Protein AF-E0VZG3-F1 (afdb_monomer_lite)

InterPro domains:
  IPR008025 CPI-17 [PF05361] (44-110)
  IPR008025 CPI-17 [PTHR16188] (39-109)
  IPR036658 CPI-17 superfamily [G3DSA:1.10.150.220] (49-112)
  IPR036658 CPI-17 superfamily [SSF81790] (43-110)

Foldseek 3Di:
DDDDDDDDDDDDDDDDDDDDDDDDDDDPDPPDPDDDDDDDDDDDDDPPDDDDDDDDPVVVVVVVVVVVVVVVVVVVVCVVPVPCLPPPPDDPVVLVPDPDPVVSVVVVVVSD

pLDDT: mean 70.69, std 20.62, range [39.22, 98.0]

Structure (mmCIF, N/CA/C/O backbone):
data_AF-E0VZG3-F1
#
_entry.id   AF-E0VZG3-F1
#
loop_
_atom_site.group_PDB
_atom_site.id
_atom_site.type_symbol
_atom_site.label_atom_id
_atom_site.label_alt_id
_atom_site.label_comp_id
_atom_site.label_asym_id
_atom_site.label_entity_id
_atom_site.label_seq_id
_atom_site.pdbx_PDB_ins_code
_atom_site.Cartn_x
_atom_site.Cartn_y
_atom_site.Cartn_z
_atom_site.occupancy
_atom_site.B_iso_or_equiv
_atom_site.auth_seq_id
_atom_site.auth_comp_id
_atom_site.auth_asym_id
_atom_site.auth_atom_id
_atom_site.pdbx_PDB_model_num
ATOM 1 N N . MET A 1 1 ? 12.140 19.891 -26.717 1.00 51.16 1 MET A N 1
ATOM 2 C CA . MET A 1 1 ? 12.494 20.690 -25.526 1.00 51.16 1 MET A CA 1
ATOM 3 C C . MET A 1 1 ? 13.968 20.455 -25.272 1.00 51.16 1 MET A C 1
ATOM 5 O O . MET A 1 1 ? 14.319 19.411 -24.742 1.00 51.16 1 MET A O 1
ATOM 9 N N . GLU A 1 2 ? 14.817 21.350 -25.769 1.00 39.50 2 GLU A N 1
ATOM 10 C CA . GLU A 1 2 ? 16.272 21.232 -25.662 1.00 39.50 2 GLU A CA 1
ATOM 11 C C . GLU A 1 2 ? 16.770 22.245 -24.634 1.00 39.50 2 GLU A C 1
ATOM 13 O O . GLU A 1 2 ? 16.559 23.445 -24.794 1.00 39.50 2 GLU A O 1
ATOM 18 N N . CYS A 1 3 ? 17.390 21.763 -23.558 1.00 45.06 3 CYS A N 1
ATOM 19 C CA . CYS A 1 3 ? 18.033 22.622 -22.571 1.00 45.06 3 CYS A CA 1
ATOM 20 C C . CYS A 1 3 ? 19.522 22.713 -22.905 1.00 45.06 3 CYS A C 1
ATOM 22 O O . CYS A 1 3 ? 20.298 21.813 -22.587 1.00 45.06 3 CYS A O 1
ATOM 24 N N . GLY A 1 4 ? 19.895 23.802 -23.577 1.00 43.19 4 GLY A N 1
ATOM 25 C CA . GLY A 1 4 ? 21.278 24.187 -23.825 1.00 43.19 4 GLY A CA 1
ATOM 26 C C . GLY A 1 4 ? 21.918 24.833 -22.598 1.00 43.19 4 GLY A C 1
ATOM 27 O O . GLY A 1 4 ? 21.295 25.639 -21.911 1.00 43.19 4 GLY A O 1
ATOM 28 N N . VAL A 1 5 ? 23.188 24.507 -22.355 1.00 44.03 5 VAL A N 1
ATOM 29 C CA . VAL A 1 5 ? 24.063 25.272 -21.461 1.00 44.03 5 VAL A CA 1
ATOM 30 C C . VAL A 1 5 ? 25.452 25.319 -22.099 1.00 44.03 5 VAL A C 1
ATOM 32 O O . VAL A 1 5 ? 26.204 24.350 -22.050 1.00 44.03 5 VAL A O 1
ATOM 35 N N . THR A 1 6 ? 25.795 26.444 -22.725 1.00 41.84 6 THR A N 1
ATOM 36 C CA . THR A 1 6 ? 27.150 26.728 -23.217 1.00 41.84 6 THR A CA 1
ATOM 37 C C . THR A 1 6 ? 27.623 28.055 -22.648 1.00 41.84 6 THR A C 1
ATOM 39 O O . THR A 1 6 ? 27.129 29.107 -23.046 1.00 41.84 6 THR A O 1
ATOM 42 N N . ALA A 1 7 ? 28.608 28.010 -21.754 1.00 43.66 7 ALA A N 1
ATOM 43 C CA . ALA A 1 7 ? 29.472 29.147 -21.464 1.00 43.66 7 ALA A CA 1
ATOM 44 C C . ALA A 1 7 ? 30.792 28.654 -20.858 1.00 43.66 7 ALA A C 1
ATOM 46 O O . ALA A 1 7 ? 30.891 28.485 -19.650 1.00 43.66 7 ALA A O 1
ATOM 47 N N . THR A 1 8 ? 31.819 28.456 -21.690 1.00 46.41 8 THR A N 1
ATOM 48 C CA . THR A 1 8 ? 33.198 28.787 -21.298 1.00 46.41 8 THR A CA 1
ATOM 49 C C . THR A 1 8 ? 33.929 29.344 -22.518 1.00 46.41 8 THR A C 1
ATOM 51 O O . THR A 1 8 ? 34.057 28.699 -23.554 1.00 46.41 8 THR A O 1
ATOM 54 N N . SER A 1 9 ? 34.346 30.596 -22.399 1.00 45.03 9 SER A N 1
ATOM 55 C CA . SER A 1 9 ? 35.147 31.358 -23.349 1.00 45.03 9 SER A CA 1
ATOM 56 C C . SER A 1 9 ? 36.580 30.833 -23.407 1.00 45.03 9 SER A C 1
ATOM 58 O O . SER A 1 9 ? 37.242 30.816 -22.366 1.00 45.03 9 SER A O 1
ATOM 60 N N . ARG A 1 10 ? 37.103 30.499 -24.595 1.00 43.59 10 ARG A N 1
ATOM 61 C CA . ARG A 1 10 ? 38.555 30.424 -24.837 1.00 43.59 10 ARG A CA 1
ATOM 62 C C . ARG A 1 10 ? 38.918 30.939 -26.232 1.00 43.59 10 ARG A C 1
ATOM 64 O O . ARG A 1 10 ? 38.397 30.470 -27.232 1.00 43.59 10 ARG A O 1
ATOM 71 N N . LEU A 1 11 ? 39.786 31.948 -26.179 1.00 40.88 11 LEU A N 1
ATOM 72 C CA . LEU A 1 11 ? 40.674 32.568 -27.160 1.00 40.88 11 LEU A CA 1
ATOM 73 C C . LEU A 1 11 ? 40.650 32.103 -28.624 1.00 40.88 11 LEU A C 1
ATOM 75 O O . LEU A 1 11 ? 40.778 30.929 -28.953 1.00 40.88 11 LEU A O 1
ATOM 79 N N . ALA A 1 12 ? 40.649 33.128 -29.473 1.00 40.59 12 ALA A N 1
ATOM 80 C CA . ALA A 1 12 ? 41.034 33.115 -30.869 1.00 40.59 12 ALA A CA 1
ATOM 81 C C . ALA A 1 12 ? 42.354 32.370 -31.125 1.00 40.59 12 ALA A C 1
ATOM 83 O O . ALA A 1 12 ? 43.337 32.576 -30.419 1.00 40.59 12 ALA A O 1
ATOM 84 N N . ASN A 1 13 ? 42.382 31.597 -32.209 1.00 43.22 13 ASN A N 1
ATOM 85 C CA . ASN A 1 13 ? 43.495 31.629 -33.150 1.00 43.22 13 ASN A CA 1
ATOM 86 C C . ASN A 1 13 ? 42.996 31.183 -34.525 1.00 43.22 13 ASN A C 1
ATOM 88 O O . ASN A 1 13 ? 42.436 30.100 -34.683 1.00 43.22 13 ASN A O 1
ATOM 92 N N . GLY A 1 14 ? 43.155 32.073 -35.502 1.00 42.03 14 GLY A N 1
ATOM 93 C CA . GLY A 1 14 ? 42.855 31.798 -36.895 1.00 42.03 14 GLY A CA 1
ATOM 94 C C . GLY A 1 14 ? 43.841 30.800 -37.494 1.00 42.03 14 GLY A C 1
ATOM 95 O O . GLY A 1 14 ? 45.001 30.745 -37.098 1.00 42.03 14 GLY A O 1
ATOM 96 N N . ASN A 1 15 ? 43.341 30.017 -38.445 1.00 39.47 15 ASN A N 1
ATOM 97 C CA . ASN A 1 15 ? 43.990 29.755 -39.727 1.00 39.47 15 ASN A CA 1
ATOM 98 C C . ASN A 1 15 ? 43.017 28.952 -40.593 1.00 39.47 15 ASN A C 1
ATOM 100 O O . ASN A 1 15 ? 42.931 27.730 -40.509 1.00 39.47 15 ASN A O 1
ATOM 104 N N . GLY A 1 16 ? 42.257 29.668 -41.420 1.00 39.22 16 GLY A N 1
ATOM 105 C CA . GLY A 1 16 ? 41.624 29.076 -42.587 1.00 39.22 16 GLY A CA 1
ATOM 106 C C . GLY A 1 16 ? 42.658 28.990 -43.701 1.00 39.22 16 GLY A C 1
ATOM 107 O O . GLY A 1 16 ? 43.171 30.017 -44.135 1.00 39.22 16 GLY A O 1
ATOM 108 N N . ILE A 1 17 ? 42.946 27.782 -44.174 1.00 46.81 17 ILE A N 1
ATOM 109 C CA . ILE A 1 17 ? 43.422 27.589 -45.539 1.00 46.81 17 ILE A CA 1
ATOM 110 C C . ILE A 1 17 ? 42.746 26.348 -46.111 1.00 46.81 17 ILE A C 1
ATOM 112 O O . ILE A 1 17 ? 42.753 25.263 -45.532 1.00 46.81 17 ILE A O 1
ATOM 116 N N . LEU A 1 18 ? 42.083 26.591 -47.233 1.00 49.09 18 LEU A N 1
ATOM 117 C CA . LEU A 1 18 ? 41.405 25.636 -48.084 1.00 49.09 18 LEU A CA 1
ATOM 118 C C . LEU A 1 18 ? 42.476 24.898 -48.893 1.00 49.09 18 LEU A C 1
ATOM 120 O O . LEU A 1 18 ? 43.345 25.539 -49.482 1.00 49.09 18 LEU A O 1
ATOM 124 N N . SER A 1 19 ? 42.387 23.575 -48.979 1.00 46.62 19 SER A N 1
ATOM 125 C CA . SER A 1 19 ? 42.950 22.857 -50.121 1.00 46.62 19 SER A CA 1
ATOM 126 C C . SER A 1 19 ? 41.926 21.838 -50.597 1.00 46.62 19 SER A C 1
ATOM 128 O O . SER A 1 19 ? 41.546 20.913 -49.884 1.00 46.62 19 SER A O 1
ATOM 130 N N . ASP A 1 20 ? 41.416 22.134 -51.785 1.00 42.72 20 ASP A N 1
ATOM 131 C CA . ASP A 1 20 ? 40.545 21.317 -52.605 1.00 42.72 20 ASP A CA 1
ATOM 132 C C . ASP A 1 20 ? 41.368 20.189 -53.245 1.00 42.72 20 ASP A C 1
ATOM 134 O O . ASP A 1 20 ? 42.458 20.416 -53.776 1.00 42.72 20 ASP A O 1
ATOM 138 N N . SER A 1 21 ? 40.858 18.964 -53.169 1.00 47.59 21 SER A N 1
ATOM 139 C CA . SER A 1 21 ? 41.278 17.827 -53.993 1.00 47.59 21 SER A CA 1
ATOM 140 C C . SER A 1 21 ? 40.136 16.814 -54.047 1.00 47.59 21 SER A C 1
ATOM 142 O O . SER A 1 21 ? 40.083 15.842 -53.304 1.00 47.59 21 SER A O 1
ATOM 144 N N . ILE A 1 22 ? 39.156 17.134 -54.888 1.00 48.25 22 ILE A N 1
ATOM 145 C CA . ILE A 1 22 ? 38.578 16.280 -55.934 1.00 48.25 22 ILE A CA 1
ATOM 146 C C . ILE A 1 22 ? 38.630 14.741 -55.736 1.00 48.25 22 ILE A C 1
ATOM 148 O O . ILE A 1 22 ? 39.700 14.137 -55.711 1.00 48.25 22 ILE A O 1
ATOM 152 N N . ARG A 1 23 ? 37.419 14.161 -55.879 1.00 39.84 23 ARG A N 1
ATOM 153 C CA . ARG A 1 23 ? 37.005 12.852 -56.455 1.00 39.84 23 ARG A CA 1
ATOM 154 C C . ARG A 1 23 ? 36.488 11.750 -55.518 1.00 39.84 23 ARG A C 1
ATOM 156 O O . ARG A 1 23 ? 37.239 10.980 -54.943 1.00 39.84 23 ARG A O 1
ATOM 163 N N . SER A 1 24 ? 35.149 11.667 -55.517 1.00 46.09 24 SER A N 1
ATOM 164 C CA . SER A 1 24 ? 34.323 10.496 -55.870 1.00 46.09 24 SER A CA 1
ATOM 165 C C . SER A 1 24 ? 34.878 9.120 -55.519 1.00 46.09 24 SER A C 1
ATOM 167 O O . SER A 1 24 ? 35.797 8.662 -56.177 1.00 46.09 24 SER A O 1
ATOM 169 N N . GLU A 1 25 ? 34.230 8.444 -54.573 1.00 41.78 25 GLU A N 1
ATOM 170 C CA . GLU A 1 25 ? 33.573 7.141 -54.765 1.00 41.78 25 GLU A CA 1
ATOM 171 C C . GLU A 1 25 ? 32.664 6.904 -53.534 1.00 41.78 25 GLU A C 1
ATOM 173 O O . GLU A 1 25 ? 32.985 7.305 -52.414 1.00 41.78 25 GLU A O 1
ATOM 178 N N . GLY A 1 26 ? 31.461 6.373 -53.762 1.00 43.88 26 GLY A N 1
ATOM 179 C CA . GLY A 1 26 ? 30.302 6.476 -52.867 1.00 43.88 26 GLY A CA 1
ATOM 180 C C . GLY A 1 26 ? 30.437 5.833 -51.481 1.00 43.88 26 GLY A C 1
ATOM 181 O O . GLY A 1 26 ? 31.074 4.804 -51.303 1.00 43.88 26 GLY A O 1
ATOM 182 N N . SER A 1 27 ? 29.758 6.416 -50.486 1.00 45.00 27 SER A N 1
ATOM 183 C CA . SER A 1 27 ? 29.590 5.810 -49.158 1.00 45.00 27 SER A CA 1
ATOM 184 C C . SER A 1 27 ? 28.678 4.573 -49.224 1.00 45.00 27 SER A C 1
ATOM 186 O O . SER A 1 27 ? 27.477 4.741 -49.456 1.00 45.00 27 SER A O 1
ATOM 188 N N . PRO A 1 28 ? 29.145 3.345 -48.926 1.00 53.75 28 PRO A N 1
ATOM 189 C CA . PRO A 1 28 ? 28.270 2.200 -48.759 1.00 53.75 28 PRO A CA 1
ATOM 190 C C . PRO A 1 28 ? 28.056 1.987 -47.259 1.00 53.75 28 PRO A C 1
ATOM 192 O O . PRO A 1 28 ? 28.670 1.124 -46.646 1.00 53.75 28 PRO A O 1
ATOM 195 N N . ALA A 1 29 ? 27.223 2.812 -46.627 1.00 53.12 29 ALA A N 1
ATOM 196 C CA . ALA A 1 29 ? 26.874 2.592 -45.217 1.00 53.12 29 ALA A CA 1
ATOM 197 C C . ALA A 1 29 ? 25.409 2.911 -44.880 1.00 53.12 29 ALA A C 1
ATOM 199 O O . ALA A 1 29 ? 25.065 3.133 -43.722 1.00 53.12 29 ALA A O 1
ATOM 200 N N . LYS A 1 30 ? 24.520 2.903 -45.884 1.00 59.22 30 LYS A N 1
ATOM 201 C CA . LYS A 1 30 ? 23.057 2.908 -45.682 1.00 59.22 30 LYS A CA 1
ATOM 202 C C . LYS A 1 30 ? 22.341 1.692 -46.280 1.00 59.22 30 LYS A C 1
ATOM 204 O O . LYS A 1 30 ? 21.127 1.712 -46.449 1.00 59.22 30 LYS A O 1
ATOM 209 N N . ALA A 1 31 ? 23.066 0.610 -46.552 1.00 58.25 31 ALA A N 1
ATOM 210 C CA . ALA A 1 31 ? 22.466 -0.671 -46.908 1.00 58.25 31 ALA A CA 1
ATOM 211 C C . ALA A 1 31 ? 22.331 -1.522 -45.638 1.00 58.25 31 ALA A C 1
ATOM 213 O O . ALA A 1 31 ? 23.287 -2.158 -45.210 1.00 58.25 31 ALA A O 1
ATOM 214 N N . GLY A 1 32 ? 21.166 -1.487 -44.992 1.00 58.94 32 GLY A N 1
ATOM 215 C CA . GLY A 1 32 ? 20.936 -2.366 -43.841 1.00 58.94 32 GLY A CA 1
ATOM 216 C C . GLY A 1 32 ? 19.675 -2.129 -43.021 1.00 58.94 32 GLY A C 1
ATOM 217 O O . GLY A 1 32 ? 19.383 -2.941 -42.152 1.00 58.94 32 GLY A O 1
ATOM 218 N N . LEU A 1 33 ? 18.898 -1.073 -43.282 1.00 60.56 33 LEU A N 1
ATOM 219 C CA . LEU A 1 33 ? 17.627 -0.857 -42.586 1.00 60.56 33 LEU A CA 1
ATOM 220 C C . LEU A 1 33 ? 16.454 -1.406 -43.411 1.00 60.56 33 LEU A C 1
ATOM 222 O O . LEU A 1 33 ? 15.571 -0.666 -43.834 1.00 60.56 33 LEU A O 1
ATOM 226 N N . HIS A 1 34 ? 16.479 -2.710 -43.693 1.00 69.94 34 HIS A N 1
ATOM 227 C CA . HIS A 1 34 ? 15.333 -3.405 -44.277 1.00 69.94 34 HIS A CA 1
ATOM 228 C C . HIS A 1 34 ? 14.488 -4.007 -43.151 1.00 69.94 34 HIS A C 1
ATOM 230 O O . HIS A 1 34 ? 14.993 -4.775 -42.333 1.00 69.94 34 HIS A O 1
ATOM 236 N N . VAL A 1 35 ? 13.208 -3.636 -43.089 1.00 61.03 35 VAL A N 1
ATOM 237 C CA . VAL A 1 35 ? 12.242 -4.280 -42.194 1.00 61.03 35 VAL A CA 1
ATOM 238 C C . VAL A 1 35 ? 11.687 -5.495 -42.934 1.00 61.03 35 VAL A C 1
ATOM 240 O O . VAL A 1 35 ? 11.122 -5.358 -44.017 1.00 61.03 35 VAL A O 1
ATOM 243 N N . ASN A 1 36 ? 11.880 -6.691 -42.381 1.00 66.88 36 ASN A N 1
ATOM 244 C CA . ASN A 1 36 ? 11.339 -7.903 -42.988 1.00 66.88 36 ASN A CA 1
ATOM 245 C C . ASN A 1 36 ? 9.811 -7.905 -42.844 1.00 66.88 36 ASN A C 1
ATOM 247 O O . ASN A 1 36 ? 9.290 -8.044 -41.735 1.00 66.88 36 ASN A O 1
ATOM 251 N N . PHE A 1 37 ? 9.092 -7.798 -43.961 1.00 60.44 37 PHE A N 1
ATOM 252 C CA . PHE A 1 37 ? 7.679 -8.159 -44.017 1.00 60.44 37 PHE A CA 1
ATOM 253 C C . PHE A 1 37 ? 7.586 -9.686 -44.035 1.00 60.44 37 PHE A C 1
ATOM 255 O O . PHE A 1 37 ? 8.033 -10.334 -44.977 1.00 60.44 37 PHE A O 1
ATOM 262 N N . ILE A 1 38 ? 7.057 -10.272 -42.961 1.00 67.62 38 ILE A N 1
ATOM 263 C CA . ILE A 1 38 ? 6.824 -11.715 -42.885 1.00 67.62 38 ILE A CA 1
ATOM 264 C C . ILE A 1 38 ? 5.583 -12.017 -43.726 1.00 67.62 38 ILE A C 1
ATOM 266 O O . ILE A 1 38 ? 4.456 -11.754 -43.303 1.00 67.62 38 ILE A O 1
ATOM 270 N N . GLU A 1 39 ? 5.799 -12.535 -44.932 1.00 57.12 39 GLU A N 1
ATOM 271 C CA . GLU A 1 39 ? 4.737 -13.114 -45.744 1.00 57.12 39 GLU A CA 1
ATOM 272 C C . GLU A 1 39 ? 4.272 -14.433 -45.103 1.00 57.12 39 GLU A C 1
ATOM 274 O O . GLU A 1 39 ? 5.060 -15.258 -44.638 1.00 57.12 39 GLU A O 1
ATOM 279 N N . LYS A 1 40 ? 2.951 -14.544 -44.987 1.00 63.00 40 LYS A N 1
ATOM 280 C CA . LYS A 1 40 ? 2.178 -15.462 -44.145 1.00 63.00 40 LYS A CA 1
ATOM 281 C C . LYS A 1 40 ? 2.681 -16.909 -44.213 1.00 63.00 40 LYS A C 1
ATOM 283 O O . LYS A 1 40 ? 2.434 -17.602 -45.190 1.00 63.00 40 LYS A O 1
ATOM 288 N N . THR A 1 41 ? 3.313 -17.378 -43.142 1.00 46.81 41 THR A N 1
ATOM 289 C CA . THR A 1 41 ? 3.496 -18.808 -42.846 1.00 46.81 41 THR A CA 1
ATOM 290 C C . THR A 1 41 ? 3.479 -19.027 -41.332 1.00 46.81 41 THR A C 1
ATOM 292 O O . THR A 1 41 ? 3.843 -18.140 -40.561 1.00 46.81 41 THR A O 1
ATOM 295 N N . ASP A 1 42 ? 2.953 -20.183 -40.942 1.00 48.41 42 ASP A N 1
ATOM 296 C CA . ASP A 1 42 ? 2.261 -20.496 -39.691 1.00 48.41 42 ASP A CA 1
ATOM 297 C C . ASP A 1 42 ? 2.858 -20.038 -38.351 1.00 48.41 42 ASP A C 1
ATOM 299 O O . ASP A 1 42 ? 4.066 -19.984 -38.109 1.00 48.41 42 ASP A O 1
ATOM 303 N N . VAL A 1 43 ? 1.914 -19.758 -37.449 1.00 55.66 43 VAL A N 1
ATOM 304 C CA . VAL A 1 43 ? 2.052 -19.280 -36.073 1.00 55.66 43 VAL A CA 1
ATOM 305 C C . VAL A 1 43 ? 3.013 -20.160 -35.267 1.00 55.66 43 VAL A C 1
ATOM 307 O O . VAL A 1 43 ? 2.630 -21.186 -34.712 1.00 55.66 43 VAL A O 1
ATOM 310 N N . LYS A 1 44 ? 4.268 -19.721 -35.132 1.00 52.72 44 LYS A N 1
ATOM 311 C CA . LYS A 1 44 ? 5.140 -20.160 -34.038 1.00 52.72 44 LYS A CA 1
ATOM 312 C C . LYS A 1 44 ? 4.959 -19.214 -32.860 1.00 52.72 44 LYS A C 1
ATOM 314 O O . LYS A 1 44 ? 5.237 -18.021 -32.966 1.00 52.72 44 LYS A O 1
ATOM 319 N N . GLU A 1 45 ? 4.456 -19.793 -31.776 1.00 58.62 45 GLU A N 1
ATOM 320 C CA . GLU A 1 45 ? 4.357 -19.292 -30.405 1.00 58.62 45 GLU A CA 1
ATOM 321 C C . GLU A 1 45 ? 5.205 -18.034 -30.153 1.00 58.62 45 GLU A C 1
ATOM 323 O O . GLU A 1 45 ? 6.439 -18.042 -30.077 1.00 58.62 45 GLU A O 1
ATOM 328 N N . LYS A 1 46 ? 4.497 -16.907 -30.134 1.00 58.88 46 LYS A N 1
ATOM 329 C CA . LYS A 1 46 ? 5.038 -15.555 -30.134 1.00 58.88 46 LYS A CA 1
ATOM 330 C C . LYS A 1 46 ? 5.677 -15.298 -28.768 1.00 58.88 46 LYS A C 1
ATOM 332 O O . LYS A 1 46 ? 5.000 -14.823 -27.869 1.00 58.88 46 LYS A O 1
ATOM 337 N N . ARG A 1 47 ? 6.966 -15.630 -28.598 1.00 63.62 47 ARG A N 1
ATOM 338 C CA . ARG A 1 47 ? 7.724 -15.280 -27.379 1.00 63.62 47 ARG A CA 1
ATOM 339 C C . ARG A 1 47 ? 7.494 -13.803 -27.074 1.00 63.62 47 ARG A C 1
ATOM 341 O O . ARG A 1 47 ? 7.887 -12.949 -27.874 1.00 63.62 47 ARG A O 1
ATOM 348 N N . GLU A 1 48 ? 6.857 -13.516 -25.948 1.00 68.06 48 GLU A N 1
ATOM 349 C CA . GLU A 1 48 ? 6.619 -12.156 -25.484 1.00 68.06 48 GLU A CA 1
ATOM 350 C C . GLU A 1 48 ? 7.974 -11.513 -25.179 1.00 68.06 48 GLU A C 1
ATOM 352 O O . GLU A 1 48 ? 8.640 -11.810 -24.189 1.00 68.06 48 GLU A O 1
ATOM 357 N N . LYS A 1 49 ? 8.455 -10.679 -26.103 1.00 68.94 49 LYS A N 1
ATOM 358 C CA . LYS A 1 49 ? 9.675 -9.899 -25.909 1.00 68.94 49 LYS A CA 1
ATOM 359 C C . LYS A 1 49 ? 9.284 -8.624 -25.174 1.00 68.94 49 LYS A C 1
ATOM 361 O O . LYS A 1 49 ? 8.865 -7.658 -25.807 1.00 68.94 49 LYS A O 1
ATOM 366 N N . PHE A 1 50 ? 9.414 -8.618 -23.852 1.00 72.00 50 PHE A N 1
ATOM 367 C CA . PHE A 1 50 ? 9.289 -7.387 -23.077 1.00 72.00 50 PHE A CA 1
ATOM 368 C C . PHE A 1 50 ? 10.483 -6.476 -23.383 1.00 72.00 50 PHE A C 1
ATOM 370 O O . PHE A 1 50 ? 11.639 -6.863 -23.206 1.00 72.00 50 PHE A O 1
ATOM 377 N N . LEU A 1 51 ? 10.209 -5.263 -23.865 1.00 60.38 51 LEU A N 1
ATOM 378 C CA . LEU A 1 51 ? 11.220 -4.216 -23.979 1.00 60.38 51 LEU A CA 1
ATOM 379 C C . LEU A 1 51 ? 11.522 -3.693 -22.574 1.00 60.38 51 LEU A C 1
ATOM 381 O O . LEU A 1 51 ? 10.798 -2.854 -22.045 1.00 60.38 51 LEU A O 1
ATOM 385 N N . THR A 1 52 ? 12.591 -4.187 -21.961 1.00 77.56 52 THR A N 1
ATOM 386 C CA . THR A 1 52 ? 13.134 -3.607 -20.734 1.00 77.56 52 THR A CA 1
ATOM 387 C C . THR A 1 52 ? 14.234 -2.620 -21.103 1.00 77.56 52 THR A C 1
ATOM 389 O O . THR A 1 52 ? 15.251 -2.967 -21.705 1.00 77.56 52 THR A O 1
ATOM 392 N N . ALA A 1 53 ? 14.009 -1.343 -20.791 1.00 81.56 53 ALA A N 1
ATOM 393 C CA . ALA A 1 53 ? 15.023 -0.317 -20.979 1.00 81.56 53 ALA A CA 1
ATOM 394 C C . ALA A 1 53 ? 16.247 -0.631 -20.104 1.00 81.56 53 ALA A C 1
ATOM 396 O O . ALA A 1 53 ? 16.121 -1.005 -18.937 1.00 81.56 53 ALA A O 1
ATOM 397 N N . LYS A 1 54 ? 17.447 -0.475 -20.669 1.00 88.56 54 LYS A N 1
ATOM 398 C CA . LYS A 1 54 ? 18.694 -0.684 -19.934 1.00 88.56 54 LYS A CA 1
ATOM 399 C C . LYS A 1 54 ? 19.067 0.589 -19.184 1.00 88.56 54 LYS A C 1
ATOM 401 O O . LYS A 1 54 ? 19.313 1.623 -19.796 1.00 88.56 54 LYS A O 1
ATOM 406 N N . TYR A 1 55 ? 19.174 0.487 -17.868 1.00 89.25 55 TYR A N 1
ATOM 407 C CA . TYR A 1 55 ? 19.637 1.578 -17.019 1.00 89.25 55 TYR A CA 1
ATOM 408 C C . TYR A 1 55 ? 21.163 1.552 -16.872 1.00 89.25 55 TYR A C 1
ATOM 410 O O . TYR A 1 55 ? 21.789 0.488 -16.835 1.00 89.25 55 TYR A O 1
ATOM 418 N N . GLY A 1 56 ? 21.775 2.734 -16.771 1.00 94.62 56 GLY A N 1
ATOM 419 C CA . GLY A 1 56 ? 23.211 2.862 -16.509 1.00 94.62 56 GLY A CA 1
ATOM 420 C C . GLY A 1 56 ? 23.597 2.379 -15.105 1.00 94.62 56 GLY A C 1
ATOM 421 O O . GLY A 1 56 ? 22.747 2.261 -14.226 1.00 94.62 56 GLY A O 1
ATOM 422 N N . SER A 1 57 ? 24.892 2.147 -14.861 1.00 95.31 57 SER A N 1
ATOM 423 C CA . SER A 1 57 ? 25.400 1.639 -13.569 1.00 95.31 57 SER A CA 1
ATOM 424 C C . SER A 1 57 ? 24.900 2.451 -12.362 1.00 95.31 57 SER A C 1
ATOM 426 O O . SER A 1 57 ? 24.379 1.887 -11.398 1.00 95.31 57 SER A O 1
ATOM 428 N N . HIS A 1 58 ? 24.959 3.786 -12.450 1.00 97.25 58 HIS A N 1
ATOM 429 C CA . HIS A 1 58 ? 24.477 4.677 -11.393 1.00 97.25 58 HIS A CA 1
ATOM 430 C C . HIS A 1 58 ? 22.959 4.571 -11.180 1.00 97.25 58 HIS A C 1
ATOM 432 O O . HIS A 1 58 ? 22.506 4.403 -10.050 1.00 97.25 58 HIS A O 1
ATOM 438 N N . GLN A 1 59 ? 22.178 4.587 -12.265 1.00 97.19 59 GLN A N 1
ATOM 439 C CA . GLN A 1 59 ? 20.723 4.420 -12.207 1.00 97.19 59 GLN A CA 1
ATOM 440 C C . GLN A 1 59 ? 20.336 3.059 -11.619 1.00 97.19 59 GLN A C 1
ATOM 442 O O . GLN A 1 59 ? 19.438 2.989 -10.788 1.00 97.19 59 GLN A O 1
ATOM 447 N N . MET A 1 60 ? 21.056 1.989 -11.963 1.00 96.50 60 MET A N 1
ATOM 448 C CA . MET A 1 60 ? 20.866 0.674 -11.345 1.00 96.50 60 MET A CA 1
ATOM 449 C C . MET A 1 60 ? 21.210 0.665 -9.859 1.00 96.50 60 MET A C 1
ATOM 451 O O . MET A 1 60 ? 20.556 -0.028 -9.082 1.00 96.50 60 MET A O 1
ATOM 455 N N . GLY A 1 61 ? 22.212 1.439 -9.441 1.00 96.75 61 GLY A N 1
ATOM 456 C CA . GLY A 1 61 ? 22.489 1.684 -8.027 1.00 96.75 61 GLY A CA 1
ATOM 457 C C . GLY A 1 61 ? 21.306 2.343 -7.313 1.00 96.75 61 GLY A C 1
ATOM 458 O O . GLY A 1 61 ? 20.893 1.865 -6.260 1.00 96.75 61 GLY A O 1
ATOM 459 N N . LEU A 1 62 ? 20.731 3.396 -7.898 1.00 97.38 62 LEU A N 1
ATOM 460 C CA . LEU A 1 62 ? 19.566 4.089 -7.336 1.00 97.38 62 LEU A CA 1
ATOM 461 C C . LEU A 1 62 ? 18.323 3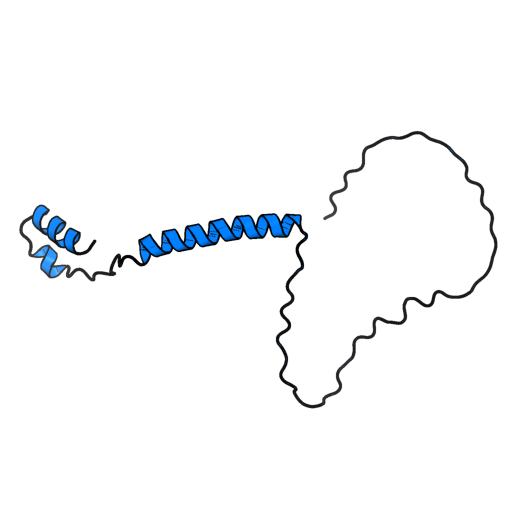.194 -7.286 1.00 97.38 62 LEU A C 1
ATOM 463 O O . LEU A 1 62 ? 17.653 3.147 -6.259 1.00 97.38 62 LEU A O 1
ATOM 467 N N . ILE A 1 63 ? 18.051 2.443 -8.354 1.00 96.19 63 ILE A N 1
ATOM 468 C CA . ILE A 1 63 ? 16.906 1.527 -8.427 1.00 96.19 63 ILE A CA 1
ATOM 469 C C . ILE A 1 63 ? 17.016 0.438 -7.360 1.00 96.19 63 ILE A C 1
ATOM 471 O O . ILE A 1 63 ? 16.050 0.204 -6.645 1.00 96.19 63 ILE A O 1
ATOM 475 N N . ARG A 1 64 ? 18.193 -0.176 -7.181 1.00 96.62 64 ARG A N 1
ATOM 476 C CA . ARG A 1 64 ? 18.398 -1.185 -6.127 1.00 96.62 64 ARG A CA 1
ATOM 477 C C . ARG A 1 64 ? 18.185 -0.623 -4.724 1.00 96.62 64 ARG A C 1
ATOM 479 O O . ARG A 1 64 ? 17.530 -1.267 -3.915 1.00 96.62 64 ARG A O 1
ATOM 486 N N . LYS A 1 65 ? 18.707 0.579 -4.446 1.00 97.69 65 LYS A N 1
ATOM 487 C CA . LYS A 1 65 ? 18.497 1.254 -3.153 1.00 97.69 65 LYS A CA 1
ATOM 488 C C . LYS A 1 65 ? 17.018 1.539 -2.904 1.00 97.69 65 LYS A C 1
ATOM 490 O O . LYS A 1 65 ? 16.529 1.268 -1.816 1.00 97.69 65 LYS A O 1
ATOM 495 N N . ARG A 1 66 ? 16.314 2.056 -3.915 1.00 97.31 66 ARG A N 1
ATOM 496 C CA . ARG A 1 66 ? 14.878 2.333 -3.841 1.00 97.31 66 ARG A CA 1
ATOM 497 C C . ARG A 1 66 ? 14.081 1.057 -3.587 1.00 97.31 66 ARG A C 1
ATOM 499 O O . ARG A 1 66 ? 13.293 1.028 -2.653 1.00 97.31 66 ARG A O 1
ATOM 506 N N . LEU A 1 67 ? 14.338 0.011 -4.369 1.00 97.50 67 LEU A N 1
ATOM 507 C CA . LEU A 1 67 ? 13.629 -1.259 -4.252 1.00 97.50 67 LEU A CA 1
ATOM 508 C C . LEU A 1 67 ? 13.839 -1.901 -2.877 1.00 97.50 67 LEU A C 1
ATOM 510 O O . LEU A 1 67 ? 12.892 -2.433 -2.319 1.00 97.50 67 LEU A O 1
ATOM 514 N N . ALA A 1 68 ? 15.043 -1.810 -2.303 1.00 97.56 68 ALA A N 1
ATOM 515 C CA . ALA A 1 68 ? 15.299 -2.308 -0.953 1.00 97.56 68 ALA A CA 1
ATOM 516 C C . ALA A 1 68 ? 14.404 -1.626 0.097 1.00 97.56 68 ALA A C 1
ATOM 518 O O . ALA A 1 68 ? 13.873 -2.299 0.973 1.00 97.56 68 ALA A O 1
ATOM 519 N N . VAL A 1 69 ? 14.207 -0.307 -0.013 1.00 98.00 69 VAL A N 1
ATOM 520 C CA . VAL A 1 69 ? 13.309 0.439 0.882 1.00 98.00 69 VAL A CA 1
ATOM 521 C C . VAL A 1 69 ? 11.847 0.104 0.602 1.00 98.00 69 VAL A C 1
ATOM 523 O O . VAL A 1 69 ? 11.096 -0.106 1.544 1.00 98.00 69 VAL A O 1
ATOM 526 N N . GLU A 1 70 ? 11.439 0.040 -0.668 1.00 96.12 70 GLU A N 1
ATOM 527 C CA . GLU A 1 70 ? 10.062 -0.305 -1.046 1.00 96.12 70 GLU A CA 1
ATOM 528 C C . GLU A 1 70 ? 9.681 -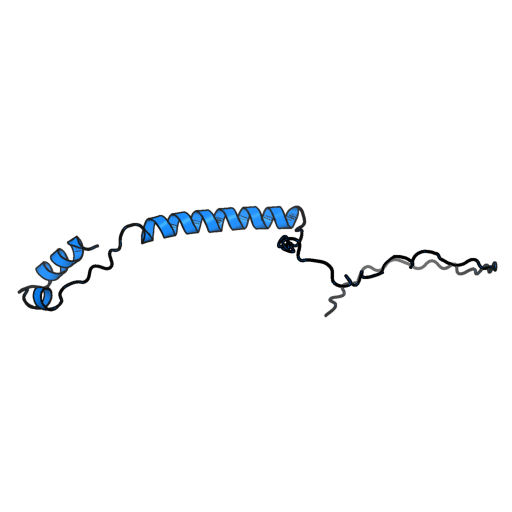1.713 -0.573 1.00 96.12 70 GLU A C 1
ATOM 530 O O . GLU A 1 70 ? 8.600 -1.883 -0.021 1.00 96.12 70 GLU A O 1
ATOM 535 N N . MET A 1 71 ? 10.576 -2.696 -0.720 1.00 96.31 71 MET A N 1
ATOM 536 C CA . MET A 1 71 ? 10.361 -4.053 -0.213 1.00 96.31 71 MET A CA 1
ATOM 537 C C . MET A 1 71 ? 10.332 -4.093 1.311 1.00 96.31 71 MET A C 1
ATOM 539 O O . MET A 1 71 ? 9.416 -4.674 1.873 1.00 96.31 71 MET A O 1
ATOM 543 N N . TRP A 1 72 ? 11.269 -3.421 1.985 1.00 97.00 72 TRP A N 1
ATOM 544 C CA . TRP A 1 72 ? 11.251 -3.353 3.446 1.00 97.00 72 TRP A CA 1
ATOM 545 C C . TRP A 1 72 ? 9.963 -2.709 3.980 1.00 97.00 72 TRP A C 1
ATOM 547 O O . TRP A 1 72 ? 9.363 -3.212 4.925 1.00 97.00 72 TRP A O 1
ATOM 557 N N . LEU A 1 73 ? 9.518 -1.614 3.359 1.00 95.69 73 LEU A N 1
ATOM 558 C CA . LEU A 1 73 ? 8.275 -0.942 3.726 1.00 95.69 73 LEU A CA 1
ATOM 559 C C . LEU A 1 73 ? 7.065 -1.841 3.470 1.00 95.69 73 LEU A C 1
ATOM 561 O O . LEU A 1 73 ? 6.154 -1.871 4.291 1.00 95.69 73 LEU A O 1
ATOM 565 N N . TYR A 1 74 ? 7.050 -2.557 2.346 1.00 93.19 74 TYR A N 1
ATOM 566 C CA . TYR A 1 74 ? 5.991 -3.506 2.033 1.00 93.19 74 TYR A CA 1
ATOM 567 C C . TYR A 1 74 ? 5.919 -4.617 3.078 1.00 93.19 74 TYR A C 1
ATOM 569 O O . TYR A 1 74 ? 4.839 -4.852 3.602 1.00 93.19 74 TYR A O 1
ATOM 577 N N . ASP A 1 75 ? 7.052 -5.210 3.461 1.00 92.69 75 ASP A N 1
ATOM 578 C CA . ASP A 1 75 ? 7.107 -6.237 4.506 1.00 92.69 75 ASP A CA 1
ATO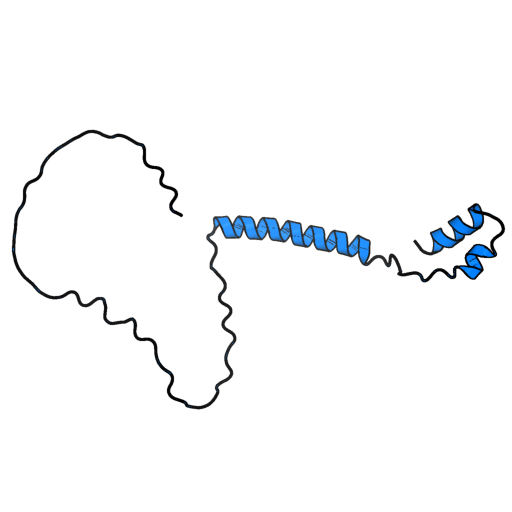M 579 C C . ASP A 1 75 ? 6.596 -5.701 5.853 1.00 92.69 75 ASP A C 1
ATOM 581 O O . ASP A 1 75 ? 5.903 -6.401 6.588 1.00 92.69 75 ASP A O 1
ATOM 585 N N . GLU A 1 76 ? 6.920 -4.452 6.197 1.00 92.31 76 GLU A N 1
ATOM 586 C CA . GLU A 1 76 ? 6.472 -3.841 7.451 1.00 92.31 76 GLU A CA 1
ATOM 587 C C . GLU A 1 76 ? 4.971 -3.526 7.446 1.00 92.31 76 GLU A C 1
ATOM 589 O O . GLU A 1 76 ? 4.266 -3.820 8.412 1.00 92.31 76 GLU A O 1
ATOM 594 N N . LEU A 1 77 ? 4.457 -2.988 6.337 1.00 88.81 77 LEU A N 1
ATOM 595 C CA . LEU A 1 77 ? 3.020 -2.797 6.142 1.00 88.81 77 LEU A CA 1
ATOM 596 C C . LEU A 1 77 ? 2.291 -4.140 6.149 1.00 88.81 77 LEU A C 1
ATOM 598 O O . LEU A 1 77 ? 1.231 -4.266 6.753 1.00 88.81 77 LEU A O 1
ATOM 602 N N . GLN A 1 78 ? 2.875 -5.152 5.520 1.00 87.50 78 GLN A N 1
ATOM 603 C CA . GLN A 1 78 ? 2.323 -6.490 5.477 1.00 87.50 78 GLN A CA 1
ATOM 604 C C . GLN A 1 78 ? 2.226 -7.078 6.886 1.00 87.50 78 GLN A C 1
ATOM 606 O O . GLN A 1 78 ? 1.159 -7.543 7.239 1.00 87.50 78 GLN A O 1
ATOM 611 N N . LYS A 1 79 ? 3.221 -6.927 7.769 1.00 84.69 79 LYS A N 1
ATOM 612 C CA . LYS A 1 79 ? 3.073 -7.325 9.188 1.00 84.69 79 LYS A CA 1
ATOM 613 C C . LYS A 1 79 ? 1.929 -6.602 9.906 1.00 84.69 79 LYS A C 1
ATOM 615 O O . LYS A 1 79 ? 1.217 -7.223 10.691 1.00 84.69 79 LYS A O 1
ATOM 620 N N . LEU A 1 80 ? 1.758 -5.302 9.654 1.00 80.75 80 LEU A N 1
ATOM 621 C CA . LEU A 1 80 ? 0.720 -4.495 10.302 1.00 80.75 80 LEU A CA 1
ATOM 622 C C . LEU A 1 80 ? -0.695 -4.893 9.851 1.00 80.75 80 LEU A C 1
ATOM 624 O O . LEU A 1 80 ? -1.618 -4.865 10.659 1.00 80.75 80 LEU A O 1
ATOM 628 N N . PHE A 1 81 ? -0.855 -5.257 8.575 1.00 75.12 81 PHE A N 1
ATOM 629 C CA . PHE A 1 81 ? -2.154 -5.538 7.949 1.00 75.12 81 PHE A CA 1
ATOM 630 C C . PHE A 1 81 ? -2.440 -7.034 7.695 1.00 75.12 81 PHE A C 1
ATOM 632 O O . PHE A 1 81 ? -3.579 -7.377 7.387 1.00 75.12 81 PHE A O 1
ATOM 639 N N . GLU A 1 82 ? -1.444 -7.920 7.805 1.00 66.06 82 GLU A N 1
ATOM 640 C CA . GLU A 1 82 ? -1.612 -9.385 7.873 1.00 66.06 82 GLU A CA 1
ATOM 641 C C . GLU A 1 82 ? -1.805 -9.890 9.293 1.00 66.06 82 GLU A C 1
ATOM 643 O O . GLU A 1 82 ? -2.345 -10.986 9.466 1.00 66.06 82 GLU A O 1
ATOM 648 N N . SER A 1 83 ? -1.438 -9.100 10.315 1.00 57.22 83 SER A N 1
ATOM 649 C CA . SER A 1 83 ? -2.195 -9.198 11.558 1.00 57.22 83 SER A CA 1
ATOM 650 C C . SER A 1 83 ? -3.637 -9.024 11.131 1.00 57.22 83 SER A C 1
ATOM 652 O O . SER A 1 83 ? -3.927 -8.034 10.447 1.00 57.22 83 SER A O 1
ATOM 654 N N . PRO A 1 84 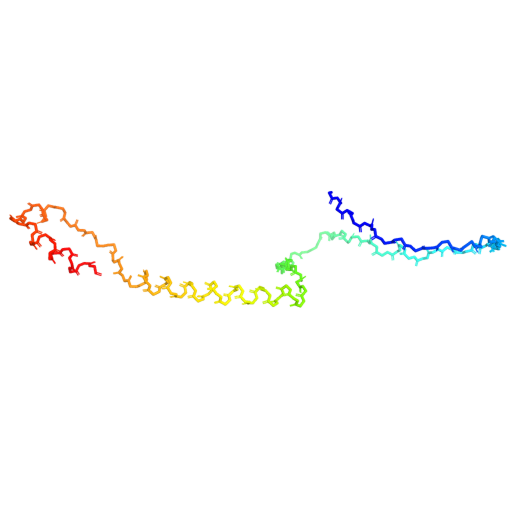? -4.527 -9.977 11.423 1.00 56.25 84 PRO A N 1
ATOM 655 C CA . PRO A 1 84 ? -5.903 -9.779 11.105 1.00 56.25 84 PRO A CA 1
ATOM 656 C C . PRO A 1 84 ? -6.328 -8.652 12.045 1.00 56.25 84 PRO A C 1
ATOM 658 O O . PRO A 1 84 ? -6.812 -8.872 13.143 1.00 56.25 84 PRO A O 1
ATOM 661 N N . VAL A 1 85 ? -6.204 -7.409 11.588 1.00 55.97 85 VAL A N 1
ATOM 662 C CA . VAL A 1 85 ? -7.239 -6.417 11.804 1.00 55.97 85 VAL A CA 1
ATOM 663 C C . VAL A 1 85 ? -8.413 -7.025 11.057 1.00 55.97 85 VAL A C 1
ATOM 665 O O . VAL A 1 85 ? -8.669 -6.745 9.882 1.00 55.97 85 VAL A O 1
ATOM 668 N N . VAL A 1 86 ? -8.960 -8.064 11.694 1.00 58.78 86 VAL A N 1
ATOM 669 C CA . VAL A 1 86 ? -9.996 -8.931 11.199 1.00 58.78 86 VAL A CA 1
ATOM 670 C C . VAL A 1 86 ? -11.045 -7.917 10.778 1.00 58.78 86 VAL A C 1
ATOM 672 O O . VAL A 1 86 ? -11.358 -6.989 11.529 1.00 58.78 86 VAL A O 1
ATOM 675 N N . LYS A 1 87 ? -11.574 -8.027 9.564 1.00 58.94 87 LYS A N 1
ATOM 676 C CA . LYS A 1 87 ? -12.888 -7.443 9.316 1.00 58.94 87 LYS A CA 1
ATOM 677 C C . LYS A 1 87 ? -13.846 -8.192 10.240 1.00 58.94 87 LYS A C 1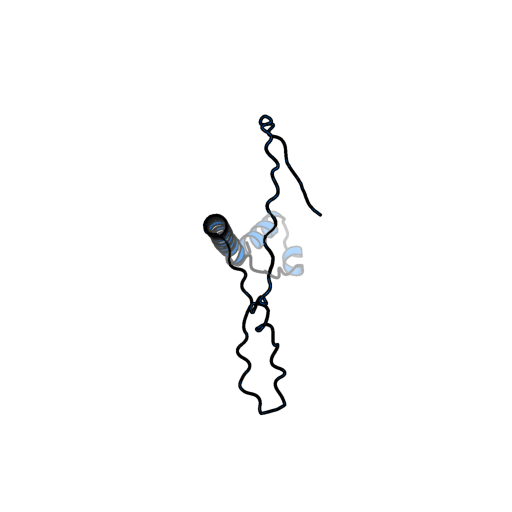
ATOM 679 O O . LYS A 1 87 ? -14.455 -9.169 9.824 1.00 58.94 87 LYS A O 1
ATOM 684 N N . VAL A 1 88 ? -13.858 -7.826 11.518 1.00 70.50 88 VAL A N 1
ATOM 685 C CA . VAL A 1 88 ? -14.812 -8.323 12.485 1.00 70.50 88 VAL A CA 1
ATOM 686 C C . VAL A 1 88 ? -16.082 -7.595 12.136 1.00 70.50 88 VAL A C 1
ATOM 688 O O . VAL A 1 88 ? -16.179 -6.375 12.270 1.00 70.50 88 VAL A O 1
ATOM 691 N N . GLU A 1 89 ? -17.038 -8.351 11.626 1.00 76.06 89 GLU A N 1
ATOM 692 C CA . GLU A 1 89 ? -18.414 -7.901 11.609 1.00 76.06 89 GLU A CA 1
ATOM 693 C C . GLU A 1 89 ? -18.880 -7.900 13.063 1.00 76.06 89 GLU A C 1
ATOM 695 O O . GLU A 1 89 ? -19.080 -8.948 13.670 1.00 76.06 89 GLU A O 1
ATOM 700 N N . VAL A 1 90 ? -18.928 -6.706 13.649 1.00 84.31 90 VAL A N 1
ATOM 701 C CA . VAL A 1 90 ? -19.475 -6.503 14.987 1.00 84.31 90 VAL A CA 1
ATOM 702 C C . VAL A 1 90 ? -20.990 -6.451 14.850 1.00 84.31 90 VAL A C 1
ATOM 704 O O . VAL A 1 90 ? -21.503 -5.608 14.110 1.00 84.31 90 VAL A O 1
ATOM 707 N N . ASP A 1 91 ? -21.693 -7.335 15.556 1.00 87.81 91 ASP A N 1
ATOM 708 C CA . ASP A 1 91 ? -23.148 -7.271 15.656 1.00 87.81 91 ASP A CA 1
ATOM 709 C C . ASP A 1 91 ? -23.546 -6.006 16.429 1.00 87.81 91 ASP A C 1
ATOM 711 O O . ASP A 1 91 ? -23.155 -5.790 17.580 1.00 87.81 91 ASP A O 1
ATOM 715 N N . ILE A 1 92 ? -24.273 -5.121 15.751 1.00 90.62 92 ILE A N 1
ATOM 716 C CA . ILE A 1 92 ? -24.674 -3.828 16.301 1.00 90.62 92 ILE A CA 1
ATOM 717 C C . ILE A 1 92 ? -25.788 -4.021 17.330 1.00 90.62 92 ILE A C 1
ATOM 719 O O . ILE A 1 92 ? -25.814 -3.279 18.312 1.00 90.62 92 ILE A O 1
ATOM 723 N N . ASP A 1 93 ? -26.662 -5.010 17.146 1.00 91.88 93 ASP A N 1
ATOM 724 C CA . ASP A 1 93 ? -27.786 -5.245 18.053 1.00 91.88 93 ASP A CA 1
ATOM 725 C C . ASP A 1 93 ? -27.264 -5.740 19.412 1.00 91.88 93 ASP A C 1
ATOM 727 O O . ASP A 1 93 ? -27.594 -5.165 20.449 1.00 91.88 93 ASP A O 1
ATOM 731 N N . GLU A 1 94 ? -26.316 -6.685 19.409 1.00 89.94 94 GLU A N 1
ATOM 732 C CA . GLU A 1 94 ? -25.645 -7.160 20.630 1.00 89.94 94 GLU A CA 1
ATOM 733 C C . GLU A 1 94 ? -24.897 -6.032 21.365 1.00 89.94 94 GLU A C 1
ATOM 735 O O . GLU A 1 94 ? -24.920 -5.951 22.594 1.00 89.94 94 GLU A O 1
ATOM 740 N N . LEU A 1 95 ? -24.248 -5.123 20.628 1.00 90.12 95 LEU A N 1
ATOM 741 C CA . LEU A 1 95 ? -23.523 -4.002 21.229 1.00 90.12 95 LEU A CA 1
ATOM 742 C C . LEU A 1 95 ? -24.473 -2.958 21.844 1.00 90.12 95 LEU A C 1
ATOM 744 O O . LEU A 1 95 ? -24.123 -2.318 22.841 1.00 90.12 95 LEU A O 1
ATOM 748 N N . LEU A 1 96 ? -25.648 -2.761 21.240 1.00 91.88 96 LEU A N 1
ATOM 749 C CA . LEU A 1 96 ? -26.683 -1.845 21.727 1.00 91.88 96 LEU A CA 1
ATOM 750 C C . LEU A 1 96 ? -27.422 -2.390 22.954 1.00 91.88 96 LEU A C 1
ATOM 752 O O . LEU A 1 96 ? -27.886 -1.588 23.764 1.00 91.88 96 LEU A O 1
ATOM 756 N N . ASP A 1 97 ? -27.459 -3.710 23.128 1.00 93.62 97 ASP A N 1
ATOM 757 C CA . ASP A 1 97 ? -28.029 -4.371 24.306 1.00 93.62 97 ASP A CA 1
ATOM 758 C C . ASP A 1 97 ? -27.140 -4.257 25.564 1.00 93.62 97 ASP A C 1
ATOM 760 O O . ASP A 1 97 ? -27.574 -4.586 26.668 1.00 93.62 97 ASP A O 1
ATOM 764 N N . MET A 1 98 ? -25.895 -3.777 25.440 1.00 94.19 98 MET A N 1
ATOM 765 C CA . MET A 1 98 ? -24.985 -3.614 26.580 1.00 94.19 98 MET A CA 1
ATOM 766 C C . MET A 1 98 ? -25.284 -2.351 27.406 1.00 94.19 98 MET A C 1
ATOM 768 O O . MET A 1 98 ? -25.304 -1.231 26.887 1.00 94.19 98 MET A O 1
ATOM 772 N N . ASP A 1 99 ? -25.362 -2.514 28.730 1.00 90.44 99 ASP A N 1
ATOM 773 C CA . ASP A 1 99 ? -25.759 -1.462 29.680 1.00 90.44 99 ASP A CA 1
ATOM 774 C C . ASP A 1 99 ? -24.728 -0.326 29.861 1.00 90.44 99 ASP A C 1
ATOM 776 O O . ASP A 1 99 ? -25.063 0.739 30.386 1.00 90.44 99 ASP A O 1
ATOM 780 N N . SER A 1 100 ? -23.456 -0.529 29.481 1.00 94.38 100 SER A N 1
ATOM 781 C CA . SER A 1 100 ? -22.372 0.438 29.730 1.00 94.38 100 SER A CA 1
ATOM 782 C C . SER A 1 100 ? -21.333 0.528 28.609 1.00 94.38 100 SER A C 1
ATOM 784 O O . SER A 1 100 ? -20.906 -0.470 28.026 1.00 94.38 100 SER A O 1
ATOM 786 N N . ASP A 1 101 ? -20.830 1.742 28.382 1.00 91.19 101 ASP A N 1
ATOM 787 C CA . ASP A 1 101 ? -19.709 2.053 27.490 1.00 91.19 101 ASP A CA 1
ATOM 788 C C . ASP A 1 101 ? -18.444 1.245 27.811 1.00 91.19 101 ASP A C 1
ATOM 790 O O . ASP A 1 101 ? -17.710 0.866 26.898 1.00 91.19 101 ASP A O 1
ATOM 794 N N . ASP A 1 102 ? -18.183 0.957 29.089 1.00 93.50 102 ASP A N 1
ATOM 795 C CA . ASP A 1 102 ? -17.005 0.184 29.495 1.00 93.50 102 ASP A CA 1
ATOM 796 C C . ASP A 1 102 ? -17.115 -1.288 29.081 1.00 93.50 102 ASP A C 1
ATOM 798 O O . ASP A 1 102 ? -16.106 -1.919 28.765 1.00 93.50 102 ASP A O 1
ATOM 802 N N . GLN A 1 103 ? -18.334 -1.836 29.045 1.00 92.62 103 GLN A N 1
ATOM 803 C CA . GLN A 1 103 ? -18.583 -3.174 28.510 1.00 92.62 103 GLN A CA 1
ATOM 804 C C . GLN A 1 103 ? -18.434 -3.182 26.988 1.00 92.62 103 GLN A C 1
ATOM 806 O O . GLN A 1 103 ? -17.730 -4.047 26.469 1.00 92.62 103 GLN A O 1
ATOM 811 N N . ARG A 1 104 ? -18.984 -2.176 26.287 1.00 92.50 104 ARG A N 1
ATOM 812 C CA . ARG A 1 104 ? -18.826 -2.043 24.826 1.00 92.50 104 ARG A CA 1
ATOM 813 C C . ARG A 1 104 ? -17.361 -1.922 24.409 1.00 92.50 104 ARG A C 1
ATOM 815 O O . ARG A 1 104 ? -16.944 -2.580 23.463 1.00 92.50 104 ARG A O 1
ATOM 822 N N . ARG A 1 105 ? -16.551 -1.127 25.121 1.00 90.81 105 ARG A N 1
ATOM 823 C CA . ARG A 1 105 ? -15.110 -0.991 24.828 1.00 90.81 105 ARG A CA 1
ATOM 824 C C . ARG A 1 105 ? -14.354 -2.299 25.027 1.00 90.81 105 ARG A C 1
ATOM 826 O O . ARG A 1 105 ? -13.621 -2.693 24.131 1.00 90.81 105 ARG A O 1
ATOM 833 N N . LYS A 1 106 ? -14.574 -2.994 26.147 1.00 90.06 106 LYS A N 1
ATOM 834 C CA . LYS A 1 106 ? -13.948 -4.304 26.396 1.00 90.06 106 LYS A CA 1
ATOM 835 C C . LYS A 1 106 ? -14.367 -5.347 25.364 1.00 90.06 106 LYS A C 1
ATOM 837 O O . LYS A 1 106 ? -13.545 -6.161 24.970 1.00 90.06 106 LYS A O 1
ATOM 842 N N . HIS A 1 107 ? -15.626 -5.318 24.929 1.00 87.06 107 HIS A N 1
ATOM 843 C CA . HIS A 1 107 ? -16.124 -6.197 23.875 1.00 87.06 107 HIS A CA 1
ATOM 844 C C . HIS A 1 107 ? -15.396 -5.945 22.548 1.00 87.06 107 HIS A C 1
ATOM 846 O O . HIS A 1 107 ? -14.941 -6.885 21.911 1.00 87.06 107 HIS A O 1
ATOM 852 N N . LEU A 1 108 ? -15.202 -4.676 22.177 1.00 86.06 108 LEU A N 1
ATOM 853 C CA . LEU A 1 108 ? -14.478 -4.283 20.964 1.00 86.06 108 LEU A CA 1
ATOM 854 C C . LEU A 1 108 ? -12.963 -4.533 21.042 1.00 86.06 108 LEU A C 1
ATOM 856 O O . LEU A 1 108 ? -12.356 -4.841 20.023 1.00 86.06 108 LEU A O 1
ATOM 860 N N . GLU A 1 109 ? -12.352 -4.446 22.225 1.00 82.94 109 GLU A N 1
ATOM 861 C CA . GLU A 1 109 ? -10.925 -4.751 22.433 1.00 82.94 109 GLU A CA 1
ATOM 862 C C . GLU A 1 109 ? -10.577 -6.222 22.175 1.00 82.94 109 GLU A C 1
ATOM 864 O O . GLU A 1 109 ? -9.438 -6.521 21.848 1.00 82.94 109 GLU A O 1
ATOM 869 N N . VAL A 1 110 ? -11.537 -7.147 22.285 1.00 77.56 110 VAL A N 1
ATOM 870 C CA . VAL A 1 110 ? -11.321 -8.570 21.951 1.00 77.56 110 VAL A CA 1
ATOM 871 C C . VAL A 1 110 ? -11.138 -8.780 20.439 1.00 77.56 110 VAL A C 1
ATOM 873 O O . VAL A 1 110 ? -10.594 -9.797 20.012 1.00 77.56 110 VAL A O 1
ATOM 876 N N . PHE A 1 111 ? -11.588 -7.819 19.633 1.00 69.62 111 PHE A N 1
ATOM 877 C CA . PHE A 1 111 ? -11.625 -7.884 18.174 1.00 69.62 111 PHE A CA 1
ATOM 878 C C . PHE A 1 111 ? -10.500 -7.095 17.481 1.00 69.62 111 PHE A C 1
ATOM 880 O O . PHE A 1 111 ? -10.436 -7.102 16.249 1.00 69.62 111 PHE A O 1
ATOM 887 N N . ILE A 1 112 ? -9.641 -6.419 18.253 1.00 61.16 112 ILE A N 1
ATOM 888 C CA . ILE A 1 112 ? -8.512 -5.584 17.799 1.00 61.16 112 ILE A CA 1
ATOM 889 C C . ILE A 1 112 ? -7.197 -6.244 18.216 1.00 61.16 112 ILE A C 1
ATOM 891 O O . ILE A 1 112 ? -6.267 -6.251 17.380 1.00 61.16 112 ILE A O 1
#

Radius of gyration: 35.84 Å; chains: 1; bounding box: 72×54×86 Å

Secondary structure (DSSP, 8-state):
---------------------------------------S------------PPPPHHHHHHHHHHHHHHHHHHHHHHHHHHS--------HHHHHT-S-HHHHHHHHHTT-

Organism: Pediculus humanus subsp. corporis (NCBI:txid121224)

Sequence (112 aa):
MECGVTATSRLANGNGILSDSIRSEGSPAKAGLHVNFIEKTDVKEKR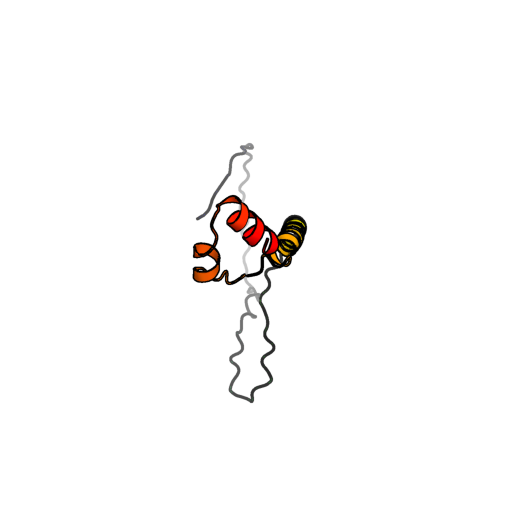EKFLTAKYGSHQMGLIRKRLAVEMWLYDELQKLFESPVVKVEVDIDELLDMDSDDQRRKHLEVFI